Protein AF-A0A1F5YRI8-F1 (afdb_monomer_lite)

Secondary structure (DSSP, 8-state):
---------HHHHHHHHHHHHHHHHHHHHHHHHHHHTT---TTTHHHHHHHHHHHHHHHHHHHHHHHHHHH-

Sequence (72 aa):
MITKKIPYTKKEKKLQLLKIRLSFYEGKLFRHISDYQGDITESISSKVTKQEVIMLNVAIDDLRQEIDELES

pLDDT: mean 78.92, std 14.16, range [44.81, 94.31]

Organism: NCBI:txid1798371

Structure (mmCIF, N/CA/C/O backbone):
data_AF-A0A1F5YRI8-F1
#
_entry.id   AF-A0A1F5YRI8-F1
#
loop_
_atom_site.group_PDB
_atom_site.id
_atom_site.type_symbol
_atom_site.label_atom_id
_atom_site.label_alt_id
_atom_site.label_comp_id
_atom_site.label_asym_id
_atom_site.label_entity_id
_atom_site.label_seq_id
_atom_site.pdbx_PDB_ins_code
_atom_site.Cartn_x
_atom_site.Cartn_y
_atom_site.Cartn_z
_atom_site.occupancy
_atom_site.B_iso_or_equiv
_atom_site.auth_seq_id
_atom_site.auth_comp_id
_atom_site.auth_asym_id
_atom_site.auth_atom_id
_atom_site.pdbx_PDB_model_num
ATOM 1 N N . MET A 1 1 ? -36.141 10.339 2.537 1.00 44.81 1 MET A N 1
ATOM 2 C CA . MET A 1 1 ? -35.140 9.518 3.253 1.00 44.81 1 MET A CA 1
ATOM 3 C C . MET A 1 1 ? -34.004 10.426 3.689 1.00 44.81 1 MET A C 1
ATOM 5 O O . MET A 1 1 ? -33.297 10.938 2.835 1.00 44.81 1 MET A O 1
ATOM 9 N N . ILE A 1 2 ? -33.873 10.697 4.987 1.00 49.62 2 ILE A N 1
ATOM 10 C CA . ILE A 1 2 ? -32.757 11.490 5.516 1.00 49.62 2 ILE A CA 1
ATOM 11 C C . ILE A 1 2 ? -31.641 10.491 5.819 1.00 49.62 2 ILE A C 1
ATOM 13 O O . ILE A 1 2 ? -31.717 9.759 6.804 1.00 49.62 2 ILE A O 1
ATOM 17 N N . THR A 1 3 ? -30.638 10.399 4.951 1.00 55.09 3 THR A N 1
ATOM 18 C CA . THR A 1 3 ? -29.422 9.630 5.226 1.00 55.09 3 THR A CA 1
ATOM 19 C C . THR A 1 3 ? -28.676 10.322 6.364 1.00 55.09 3 THR A C 1
ATOM 21 O O . THR A 1 3 ? -27.923 11.272 6.159 1.00 55.09 3 THR A O 1
ATOM 24 N N . LYS A 1 4 ? -28.920 9.876 7.603 1.00 56.59 4 LYS A N 1
ATOM 25 C CA . LYS A 1 4 ? -28.093 10.233 8.760 1.00 56.59 4 LYS A CA 1
ATOM 26 C C . LYS A 1 4 ? -26.654 9.824 8.431 1.00 56.59 4 LYS A C 1
ATOM 28 O O . LYS A 1 4 ? -26.343 8.637 8.433 1.00 56.59 4 LYS A O 1
ATOM 33 N N . LYS A 1 5 ? -25.784 10.792 8.118 1.00 64.12 5 LYS A N 1
ATOM 34 C CA . LYS A 1 5 ? -24.336 10.566 8.042 1.00 64.12 5 LYS A CA 1
ATOM 35 C C . LYS A 1 5 ? -23.874 10.171 9.439 1.00 64.12 5 LYS A C 1
ATOM 37 O O . LYS A 1 5 ? -23.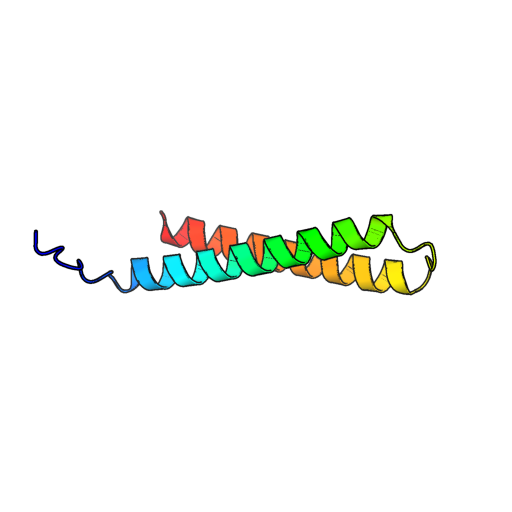819 11.012 10.333 1.00 64.12 5 LYS A O 1
ATOM 42 N N . ILE A 1 6 ? -23.613 8.884 9.629 1.00 65.06 6 ILE A N 1
ATOM 43 C CA . ILE A 1 6 ? -23.031 8.360 10.860 1.00 65.06 6 ILE A CA 1
ATOM 44 C C . ILE A 1 6 ? -21.658 9.036 11.002 1.00 65.06 6 ILE A C 1
ATOM 46 O O . ILE A 1 6 ? -20.886 9.039 10.038 1.00 65.06 6 ILE A O 1
ATOM 50 N N . PRO A 1 7 ? -21.355 9.692 12.133 1.00 67.62 7 PRO A N 1
ATOM 51 C CA . PRO A 1 7 ? -20.054 10.305 12.320 1.00 67.62 7 PRO A CA 1
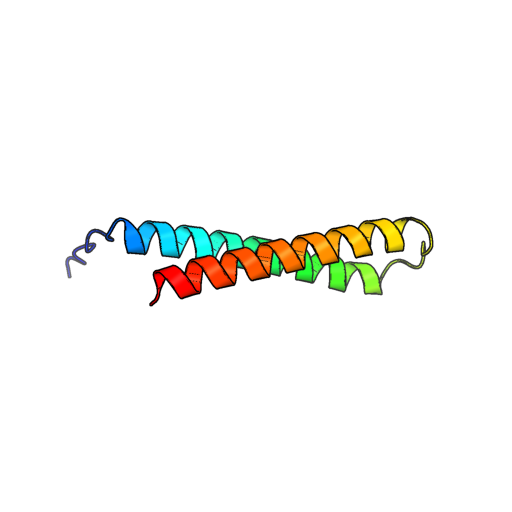ATOM 52 C C . PRO A 1 7 ? -19.004 9.197 12.405 1.00 67.62 7 PRO A C 1
ATOM 54 O O . PRO A 1 7 ? -18.956 8.467 13.390 1.00 67.62 7 PRO A O 1
ATOM 57 N N . TYR A 1 8 ? -18.169 9.083 11.369 1.00 67.44 8 TYR A N 1
ATOM 58 C CA . TYR A 1 8 ? -17.027 8.173 11.373 1.00 67.44 8 TYR A CA 1
ATOM 59 C C . TYR A 1 8 ? -16.175 8.410 12.618 1.00 67.44 8 TYR A C 1
ATOM 61 O O . TYR A 1 8 ? -15.785 9.551 12.918 1.00 67.44 8 TYR A O 1
ATOM 69 N N . THR A 1 9 ? -15.861 7.325 13.315 1.00 81.44 9 THR A N 1
ATOM 70 C CA . THR A 1 9 ? -14.915 7.323 14.424 1.00 81.44 9 THR A CA 1
ATOM 71 C C . THR A 1 9 ? -13.542 7.804 13.948 1.00 81.44 9 THR A C 1
ATOM 73 O O . THR A 1 9 ? -13.198 7.764 12.763 1.00 81.44 9 THR A O 1
ATOM 76 N N . LYS A 1 10 ? -12.709 8.273 14.884 1.00 83.69 10 LYS A N 1
ATOM 77 C CA . LYS A 1 10 ? -11.323 8.671 14.579 1.00 83.69 10 LYS A CA 1
ATOM 78 C C . LYS A 1 10 ? -10.545 7.527 13.902 1.00 83.69 10 LYS A C 1
ATOM 80 O O . LYS A 1 10 ? -9.747 7.797 13.007 1.00 83.69 10 LYS A O 1
ATOM 85 N N . LYS A 1 11 ? -10.835 6.276 14.292 1.00 85.38 11 LYS A N 1
ATOM 86 C CA . LYS A 1 11 ? -10.296 5.037 13.709 1.00 85.38 11 LYS A CA 1
ATOM 87 C C . LYS A 1 11 ? -10.706 4.893 12.237 1.00 85.38 11 LYS A C 1
ATOM 89 O O . LYS A 1 11 ? -9.837 4.800 11.379 1.00 85.38 11 LYS A O 1
ATOM 94 N N . GLU A 1 12 ? -11.997 5.009 11.924 1.00 85.88 12 GLU A N 1
ATOM 95 C CA . GLU A 1 12 ? -12.504 4.908 10.544 1.00 85.88 12 GLU A CA 1
ATOM 96 C C . GLU A 1 12 ? -11.975 6.012 9.619 1.00 85.88 12 GLU A C 1
ATOM 98 O O . GLU A 1 12 ? -11.622 5.743 8.473 1.00 85.88 12 GLU A O 1
ATOM 103 N N . LYS A 1 13 ? -11.856 7.253 10.111 1.00 87.56 13 LYS A N 1
ATOM 104 C CA . LYS A 1 13 ? -11.264 8.351 9.325 1.00 87.56 13 LYS A CA 1
ATOM 105 C C . LYS A 1 13 ? -9.792 8.095 9.004 1.00 87.56 13 LYS A C 1
ATOM 107 O O . LYS A 1 13 ? -9.358 8.359 7.885 1.00 87.56 13 LYS A O 1
ATOM 112 N N . LYS A 1 14 ? -9.030 7.585 9.979 1.00 88.50 14 LYS A N 1
ATOM 113 C CA . LYS A 1 14 ? -7.623 7.210 9.782 1.00 88.50 14 LYS A CA 1
ATOM 114 C C . LYS A 1 14 ? -7.513 6.080 8.757 1.00 88.50 14 LYS A C 1
ATOM 116 O O . LYS A 1 14 ? -6.740 6.198 7.813 1.00 88.50 14 LYS A O 1
ATOM 121 N N . LEU A 1 15 ? -8.346 5.051 8.888 1.00 89.88 15 LEU A N 1
ATOM 122 C CA . LEU A 1 15 ? -8.390 3.915 7.973 1.00 89.88 15 LEU A CA 1
ATOM 123 C C . LEU A 1 15 ? -8.717 4.338 6.533 1.00 89.88 15 LEU A C 1
ATOM 125 O O . LEU A 1 15 ? -8.039 3.923 5.597 1.00 89.88 15 LEU A O 1
ATOM 129 N N . GLN A 1 16 ? -9.707 5.217 6.342 1.00 90.25 16 GLN A N 1
ATOM 130 C CA . GLN A 1 16 ? -10.017 5.769 5.019 1.00 90.25 16 GLN A CA 1
ATOM 131 C C . GLN A 1 16 ? -8.828 6.523 4.419 1.00 90.25 16 GLN A C 1
ATOM 133 O O . GLN A 1 16 ? -8.519 6.341 3.243 1.00 90.25 16 GLN A O 1
ATOM 138 N N . LEU A 1 17 ? -8.133 7.340 5.216 1.00 91.69 17 LEU A N 1
ATOM 139 C CA . LEU A 1 17 ? -6.962 8.078 4.746 1.00 91.69 17 LEU A CA 1
ATOM 140 C C . LEU A 1 17 ? -5.827 7.137 4.313 1.00 91.69 17 LEU A C 1
ATOM 142 O O . LEU A 1 17 ? -5.200 7.374 3.280 1.00 91.69 17 LEU A O 1
ATOM 146 N N . LEU A 1 18 ? -5.582 6.071 5.076 1.00 90.56 18 LEU A N 1
ATOM 147 C CA . LEU A 1 18 ? -4.569 5.069 4.746 1.00 90.56 18 LEU A CA 1
ATOM 148 C C . LEU A 1 18 ? -4.921 4.313 3.465 1.00 90.56 18 LEU A C 1
ATOM 150 O O . LEU A 1 18 ? -4.072 4.192 2.590 1.00 90.56 18 LEU A O 1
ATOM 154 N N . LYS A 1 19 ? -6.185 3.908 3.288 1.00 90.31 19 LYS A N 1
ATOM 155 C CA . LYS A 1 19 ? -6.657 3.244 2.060 1.00 90.31 19 LYS A CA 1
ATOM 156 C C . LYS A 1 19 ? -6.532 4.137 0.820 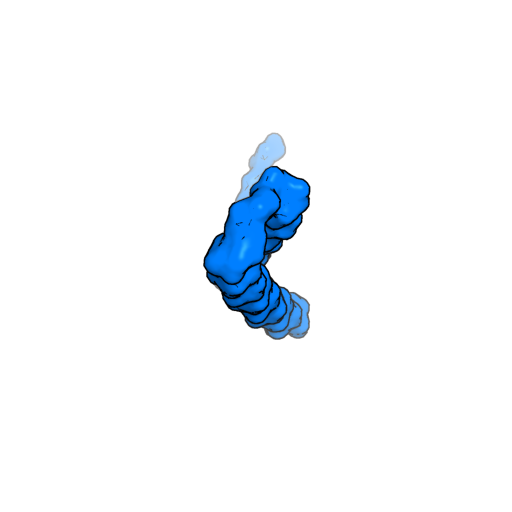1.00 90.31 19 LYS A C 1
ATOM 158 O O . LYS A 1 19 ? -6.140 3.662 -0.246 1.00 90.31 19 LYS A O 1
ATOM 163 N N . ILE A 1 20 ? -6.805 5.439 0.956 1.00 93.38 20 ILE A N 1
ATOM 164 C CA . ILE A 1 20 ? -6.600 6.421 -0.123 1.00 93.38 20 ILE A CA 1
ATOM 165 C C . ILE A 1 20 ? -5.111 6.533 -0.476 1.00 93.38 20 ILE A C 1
ATOM 167 O O . ILE A 1 20 ? -4.757 6.518 -1.655 1.00 93.38 20 ILE A O 1
ATOM 171 N N . ARG A 1 21 ? -4.230 6.622 0.531 1.00 91.56 21 ARG A N 1
ATOM 172 C CA . ARG A 1 21 ? -2.773 6.660 0.315 1.00 91.56 21 ARG A CA 1
ATOM 173 C C . ARG A 1 21 ? -2.262 5.383 -0.344 1.00 91.56 21 ARG A C 1
ATOM 175 O O . ARG A 1 21 ? -1.489 5.478 -1.289 1.00 91.56 21 ARG A O 1
ATOM 182 N N . LEU A 1 22 ? -2.729 4.224 0.110 1.00 90.38 22 LEU A N 1
ATOM 183 C CA . LEU A 1 22 ? -2.385 2.928 -0.467 1.00 90.38 22 LEU A CA 1
ATOM 184 C C . LEU A 1 22 ? -2.749 2.889 -1.956 1.00 90.38 22 LEU A C 1
ATOM 186 O O . LEU A 1 22 ? -1.877 2.669 -2.791 1.00 90.38 22 LEU A O 1
ATOM 190 N N . SER A 1 23 ? -3.993 3.242 -2.289 1.00 90.62 23 SER A N 1
ATOM 191 C CA . SER A 1 23 ? -4.471 3.282 -3.679 1.00 90.62 23 SER A CA 1
ATOM 192 C C . SER A 1 23 ? -3.642 4.231 -4.555 1.00 90.62 23 SER A C 1
ATOM 194 O O . SER A 1 23 ? -3.383 3.951 -5.725 1.00 90.62 23 SER A O 1
ATOM 196 N N . PHE A 1 24 ? -3.206 5.366 -4.000 1.00 91.81 24 PHE A N 1
ATOM 197 C CA . PHE A 1 24 ? -2.344 6.313 -4.707 1.00 91.81 24 PHE A CA 1
ATOM 198 C C . PHE A 1 24 ? -0.972 5.708 -5.038 1.00 91.81 24 PHE A C 1
ATOM 200 O O . PHE A 1 24 ? -0.514 5.822 -6.178 1.00 91.81 24 PHE A O 1
ATOM 207 N N . TYR A 1 25 ? -0.322 5.050 -4.074 1.00 89.56 25 TYR A N 1
ATOM 208 C CA . TYR A 1 25 ? 0.988 4.434 -4.294 1.00 89.56 25 TYR A CA 1
ATOM 209 C C . TYR A 1 25 ? 0.917 3.209 -5.204 1.00 89.56 25 TYR A C 1
ATOM 211 O O . TYR A 1 25 ? 1.761 3.079 -6.088 1.00 89.56 25 TYR A O 1
ATOM 219 N N . GLU A 1 26 ? -0.114 2.372 -5.072 1.00 88.38 26 GLU A N 1
ATOM 220 C CA . GLU A 1 26 ? -0.368 1.251 -5.987 1.00 88.38 26 GLU A CA 1
ATOM 221 C C . GLU A 1 26 ? -0.583 1.747 -7.424 1.00 88.38 26 GLU A C 1
ATOM 223 O O . GLU A 1 26 ? 0.013 1.221 -8.366 1.00 88.38 26 GLU A O 1
ATOM 228 N N . GLY A 1 27 ? -1.354 2.825 -7.603 1.00 88.75 27 GLY A N 1
ATOM 229 C CA . GLY A 1 27 ? -1.545 3.452 -8.911 1.00 88.75 27 GLY A CA 1
ATOM 230 C C . GLY A 1 27 ? -0.254 4.035 -9.495 1.00 88.75 27 GLY A C 1
ATOM 231 O O . GLY A 1 27 ? -0.037 3.960 -10.706 1.00 88.75 27 GLY A O 1
ATOM 232 N N . LYS A 1 28 ? 0.625 4.597 -8.657 1.00 87.50 28 LYS A N 1
ATOM 233 C CA . LYS A 1 28 ? 1.938 5.093 -9.092 1.00 87.50 28 LYS A CA 1
ATOM 234 C C . LYS A 1 28 ? 2.861 3.939 -9.495 1.00 87.50 28 LYS A C 1
ATOM 236 O O . LYS A 1 28 ? 3.488 4.014 -10.548 1.00 87.50 28 LYS A O 1
ATOM 241 N N . LEU A 1 29 ? 2.898 2.865 -8.708 1.00 86.25 29 LEU A N 1
ATOM 242 C CA . LEU A 1 29 ? 3.665 1.655 -9.009 1.00 86.25 29 LEU A CA 1
ATOM 243 C C . LEU A 1 29 ? 3.229 1.035 -10.342 1.00 86.25 29 LEU A C 1
ATOM 245 O O . LEU A 1 29 ? 4.074 0.711 -11.173 1.00 86.25 29 LEU A O 1
ATOM 249 N N . PHE A 1 30 ? 1.919 0.945 -10.579 1.00 84.44 30 PHE A N 1
ATOM 250 C CA . PHE A 1 30 ? 1.371 0.433 -11.833 1.00 84.44 30 PHE A CA 1
ATOM 251 C C . PHE A 1 30 ? 1.840 1.236 -13.054 1.00 84.44 30 PHE A C 1
ATOM 253 O O . PHE A 1 30 ? 2.196 0.643 -14.073 1.00 84.44 30 PHE A O 1
ATOM 260 N N . ARG A 1 31 ? 1.897 2.572 -12.952 1.00 83.81 31 ARG A N 1
ATOM 261 C CA . ARG A 1 31 ? 2.430 3.426 -14.027 1.00 83.81 31 ARG A CA 1
ATOM 262 C C . ARG A 1 31 ? 3.908 3.165 -14.273 1.00 83.81 31 ARG A C 1
ATOM 264 O O . ARG A 1 31 ? 4.266 2.891 -15.404 1.00 83.81 31 ARG A O 1
ATOM 271 N N . HIS A 1 32 ? 4.735 3.136 -13.226 1.00 77.94 32 HIS A N 1
ATOM 272 C CA . HIS A 1 32 ? 6.168 2.855 -13.385 1.00 77.94 32 HIS A CA 1
ATOM 273 C C . HIS A 1 32 ? 6.439 1.492 -14.038 1.00 77.94 32 HIS A C 1
ATOM 275 O O . HIS A 1 32 ? 7.343 1.380 -14.860 1.00 77.94 32 HIS A O 1
ATOM 281 N N . ILE A 1 33 ? 5.655 0.463 -13.702 1.00 76.75 33 ILE A N 1
ATOM 282 C CA . ILE A 1 33 ? 5.772 -0.863 -14.326 1.00 76.75 33 ILE A CA 1
ATOM 283 C C . ILE A 1 33 ? 5.295 -0.834 -15.787 1.00 76.75 33 ILE A C 1
ATOM 285 O O . ILE A 1 33 ? 5.921 -1.459 -16.640 1.00 76.75 33 ILE A O 1
ATOM 289 N N . SER A 1 34 ? 4.212 -0.109 -16.082 1.00 74.50 34 SER A N 1
ATOM 290 C CA . SER A 1 34 ? 3.665 0.009 -17.443 1.00 74.50 34 SER A CA 1
ATOM 291 C C . SER A 1 34 ? 4.582 0.817 -18.366 1.00 74.50 34 SER A C 1
ATOM 293 O O . SER A 1 34 ? 4.810 0.420 -19.504 1.00 74.50 34 SER A O 1
ATOM 295 N N . ASP A 1 35 ? 5.157 1.912 -17.867 1.00 69.38 35 ASP A N 1
ATOM 296 C CA . ASP A 1 35 ? 6.069 2.784 -18.613 1.00 69.38 35 ASP A CA 1
ATOM 297 C C . ASP A 1 35 ? 7.405 2.074 -18.905 1.00 69.38 35 ASP A C 1
ATOM 299 O O . ASP A 1 35 ? 8.000 2.269 -19.964 1.00 69.38 35 ASP A O 1
ATOM 303 N N . TYR A 1 36 ? 7.846 1.172 -18.016 1.00 65.00 36 TYR A N 1
ATOM 304 C CA . TYR A 1 36 ? 9.046 0.354 -18.222 1.00 65.00 36 TYR A CA 1
ATOM 305 C C . TYR A 1 36 ? 8.950 -0.576 -19.446 1.00 65.00 36 TYR A C 1
ATOM 307 O O . TYR A 1 36 ? 9.974 -0.911 -20.034 1.00 65.00 36 TYR A O 1
ATOM 315 N N . GLN A 1 37 ? 7.746 -0.970 -19.882 1.00 59.06 37 GLN A N 1
ATOM 316 C CA . GLN A 1 37 ? 7.588 -1.764 -21.109 1.00 59.06 37 GLN A CA 1
ATOM 317 C C . GLN A 1 37 ? 7.848 -0.963 -22.400 1.00 59.06 37 GLN A C 1
ATOM 319 O O . GLN A 1 37 ? 7.982 -1.577 -23.458 1.00 59.06 37 GLN A O 1
ATOM 324 N N . GLY A 1 38 ? 7.910 0.375 -22.344 1.00 58.12 38 GLY A N 1
ATOM 325 C CA . GLY A 1 38 ? 7.957 1.238 -23.531 1.00 58.12 38 GLY A CA 1
ATOM 326 C C . GLY A 1 38 ? 9.321 1.828 -23.904 1.00 58.12 38 GLY A C 1
ATOM 327 O O . GLY A 1 38 ? 9.507 2.182 -25.067 1.00 58.12 38 GLY A O 1
ATOM 328 N N . ASP A 1 39 ? 10.277 1.942 -22.975 1.00 53.81 39 ASP A N 1
ATOM 329 C CA . ASP A 1 39 ? 11.446 2.814 -23.170 1.00 53.81 39 ASP A CA 1
ATOM 330 C C . ASP A 1 39 ? 12.791 2.063 -23.139 1.00 53.81 39 ASP A C 1
ATOM 332 O O . ASP A 1 39 ? 13.321 1.687 -22.095 1.00 53.81 39 ASP A O 1
ATOM 336 N N . ILE A 1 40 ? 13.371 1.878 -24.329 1.00 53.97 40 ILE A N 1
ATOM 337 C CA . ILE A 1 40 ? 14.624 1.151 -24.622 1.00 53.97 40 ILE A CA 1
ATOM 338 C C . ILE A 1 40 ? 15.861 2.057 -24.365 1.00 53.97 40 ILE A C 1
ATOM 340 O O . ILE A 1 40 ? 16.954 1.850 -24.889 1.00 53.97 40 ILE A O 1
ATOM 344 N N . THR A 1 41 ? 15.728 3.104 -23.542 1.00 57.00 41 THR A N 1
ATOM 345 C CA . THR A 1 41 ? 16.835 3.978 -23.098 1.00 57.00 41 THR A CA 1
ATOM 346 C C . THR A 1 41 ? 17.421 3.460 -21.770 1.00 57.00 41 THR A C 1
ATOM 348 O O . THR A 1 41 ? 17.422 4.085 -20.710 1.00 57.00 41 THR A O 1
ATOM 351 N N . GLU A 1 42 ? 17.911 2.222 -21.835 1.00 55.22 42 GLU A N 1
ATOM 352 C CA . GLU A 1 42 ? 17.787 1.203 -20.783 1.00 55.22 42 GLU A CA 1
ATOM 353 C C . GLU A 1 42 ? 18.759 1.294 -19.585 1.00 55.22 42 GLU A C 1
ATOM 355 O O . GLU A 1 42 ? 18.586 0.580 -18.603 1.00 55.22 42 GLU A O 1
ATOM 360 N N . SER A 1 43 ? 19.813 2.117 -19.605 1.00 55.06 43 SER A N 1
ATOM 361 C CA . SER A 1 43 ? 20.924 1.926 -18.641 1.00 55.06 43 SER A CA 1
ATOM 362 C C . SER A 1 43 ? 20.861 2.769 -17.359 1.00 55.06 43 SER A C 1
ATOM 364 O O . SER A 1 43 ? 21.182 2.272 -16.277 1.00 55.06 43 SER A O 1
ATOM 366 N N . ILE A 1 44 ? 20.466 4.042 -17.452 1.00 57.56 44 ILE A N 1
ATOM 367 C CA . ILE A 1 44 ? 20.352 4.941 -16.285 1.00 57.56 44 ILE A CA 1
ATOM 368 C C . ILE A 1 44 ? 18.895 5.010 -15.815 1.00 57.56 44 ILE A C 1
ATOM 370 O O . ILE A 1 44 ? 18.650 4.915 -14.612 1.00 57.56 44 ILE A O 1
ATOM 374 N N . SER A 1 45 ? 17.943 5.063 -16.757 1.00 59.69 45 SER A N 1
ATOM 375 C CA . SER A 1 45 ? 16.501 5.050 -16.476 1.00 59.69 45 SER A CA 1
ATOM 376 C C . SER A 1 45 ? 16.111 3.811 -15.664 1.00 59.69 45 SER A C 1
ATOM 378 O O . SER A 1 45 ? 15.625 3.936 -14.545 1.00 59.69 45 SER A O 1
ATOM 380 N N . SER A 1 46 ? 16.507 2.612 -16.107 1.00 61.03 46 SER A N 1
ATOM 381 C CA . SER A 1 46 ? 16.183 1.354 -15.415 1.00 61.03 46 SER A CA 1
ATOM 382 C C . SER A 1 46 ? 16.710 1.260 -13.980 1.00 61.03 46 SER A C 1
ATOM 384 O O . SER A 1 46 ? 16.077 0.625 -13.139 1.00 61.03 46 SER A O 1
ATOM 386 N N . LYS A 1 47 ? 17.860 1.877 -13.659 1.00 64.06 47 LYS A N 1
ATOM 387 C CA . LYS A 1 47 ? 18.384 1.894 -12.279 1.00 64.06 47 LYS A CA 1
ATOM 388 C C . LYS A 1 47 ? 17.548 2.794 -11.372 1.00 64.06 47 LYS A C 1
ATOM 390 O O . LYS A 1 47 ? 17.221 2.375 -10.263 1.00 64.06 47 LYS A O 1
ATOM 395 N N . VAL A 1 48 ? 17.194 3.987 -11.852 1.00 64.50 48 VAL A N 1
ATOM 396 C CA . VAL A 1 48 ? 16.348 4.939 -11.118 1.00 64.50 48 VAL A CA 1
ATOM 397 C C . VAL A 1 48 ? 14.942 4.361 -10.950 1.00 64.50 48 VAL A C 1
ATOM 399 O O . VAL A 1 48 ? 14.464 4.253 -9.824 1.00 64.50 48 VAL A O 1
ATOM 402 N N . THR A 1 49 ? 14.342 3.838 -12.022 1.00 74.12 49 THR A N 1
ATOM 403 C CA . THR A 1 49 ? 13.023 3.192 -11.987 1.00 74.12 49 THR A CA 1
ATOM 404 C C . THR A 1 49 ? 12.997 1.991 -11.044 1.00 74.12 49 THR A C 1
ATOM 406 O O . THR A 1 49 ? 12.047 1.829 -10.284 1.00 74.12 49 THR A O 1
ATOM 409 N N . LYS A 1 50 ? 14.050 1.162 -11.016 1.00 77.88 50 LYS A N 1
ATOM 410 C CA . LYS A 1 50 ? 14.127 0.028 -10.082 1.00 77.88 50 LYS A CA 1
ATOM 411 C C . LYS A 1 50 ? 14.167 0.485 -8.622 1.00 77.88 50 LYS A C 1
ATOM 413 O O . LYS A 1 50 ? 13.503 -0.125 -7.787 1.00 77.88 50 LYS A O 1
ATOM 418 N N . GLN A 1 51 ? 14.919 1.539 -8.304 1.00 83.25 51 GLN A N 1
ATOM 419 C CA . GLN A 1 51 ? 14.930 2.108 -6.952 1.00 83.25 51 GLN A CA 1
ATOM 420 C C . GLN A 1 51 ? 13.564 2.692 -6.576 1.00 83.25 51 GLN A C 1
ATOM 422 O O . GLN A 1 51 ? 13.076 2.420 -5.481 1.00 83.25 51 GLN A O 1
ATOM 427 N N . GLU A 1 52 ? 12.914 3.419 -7.487 1.00 83.25 52 GLU A N 1
ATOM 428 C CA . GLU A 1 52 ? 11.569 3.961 -7.268 1.00 83.25 52 GLU A CA 1
ATOM 429 C C . GLU A 1 52 ? 10.530 2.857 -7.039 1.00 83.25 52 GLU A C 1
ATOM 431 O O . GLU A 1 52 ? 9.736 2.946 -6.105 1.00 83.25 52 GLU A O 1
ATOM 436 N N . VAL A 1 53 ? 10.569 1.781 -7.828 1.00 85.31 53 VAL A N 1
ATOM 437 C CA . VAL A 1 53 ? 9.702 0.606 -7.655 1.00 85.31 53 VAL A CA 1
ATOM 438 C C . VAL A 1 53 ?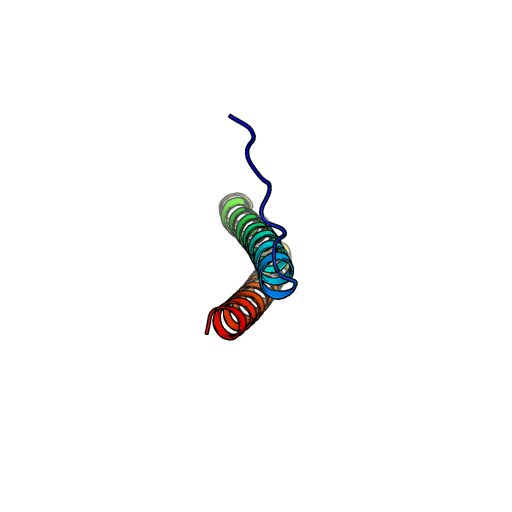 9.924 -0.049 -6.291 1.00 85.31 53 VAL A C 1
ATOM 440 O O . VAL A 1 53 ? 8.952 -0.375 -5.614 1.00 85.31 53 VAL A O 1
ATOM 443 N N . ILE A 1 54 ? 11.176 -0.218 -5.853 1.00 88.44 54 ILE A N 1
ATOM 444 C CA . ILE A 1 54 ? 11.484 -0.782 -4.528 1.00 88.44 54 ILE A CA 1
ATOM 445 C C . ILE A 1 54 ? 10.918 0.114 -3.421 1.00 88.44 54 ILE A C 1
ATOM 447 O O . ILE A 1 54 ? 10.234 -0.381 -2.531 1.00 88.44 54 ILE A O 1
ATOM 451 N N . MET A 1 55 ? 11.145 1.428 -3.496 1.00 89.75 55 MET A N 1
ATOM 452 C CA . MET A 1 55 ? 10.621 2.374 -2.507 1.00 89.75 55 MET A CA 1
ATOM 453 C C . MET A 1 55 ? 9.089 2.375 -2.456 1.00 89.75 55 MET A C 1
ATOM 455 O O . MET A 1 55 ? 8.514 2.436 -1.372 1.00 89.75 55 MET A O 1
ATOM 459 N N . LEU A 1 56 ? 8.425 2.289 -3.613 1.00 89.44 56 LEU A N 1
ATOM 460 C CA . LEU A 1 56 ? 6.967 2.209 -3.685 1.00 89.44 56 LEU A CA 1
ATOM 461 C C . LEU A 1 56 ? 6.435 0.919 -3.061 1.00 89.44 56 LEU A C 1
ATOM 463 O O . LEU A 1 56 ? 5.448 0.985 -2.338 1.00 89.44 56 LEU A O 1
ATOM 467 N N . ASN A 1 57 ? 7.089 -0.223 -3.296 1.00 89.19 57 ASN A N 1
ATOM 468 C CA . ASN A 1 57 ? 6.701 -1.485 -2.661 1.00 89.19 57 ASN A CA 1
ATOM 469 C C . ASN A 1 57 ? 6.841 -1.416 -1.136 1.00 89.19 57 ASN A C 1
ATOM 471 O O . ASN A 1 57 ? 5.897 -1.768 -0.442 1.00 89.19 57 ASN A O 1
ATOM 475 N N . VAL A 1 58 ? 7.954 -0.882 -0.618 1.00 93.44 58 VAL A N 1
ATOM 476 C CA . VAL A 1 58 ? 8.135 -0.703 0.835 1.00 93.44 58 VAL A CA 1
ATOM 477 C C . VAL A 1 58 ? 7.037 0.190 1.420 1.00 93.44 58 VAL A C 1
ATOM 479 O O . VAL A 1 58 ? 6.398 -0.180 2.396 1.00 93.44 58 VAL A O 1
ATOM 482 N N . ALA A 1 59 ? 6.749 1.330 0.785 1.00 90.44 59 ALA A N 1
ATOM 483 C CA . ALA A 1 59 ? 5.694 2.230 1.250 1.00 90.44 59 ALA A CA 1
ATOM 484 C C . ALA A 1 59 ? 4.293 1.589 1.213 1.00 90.44 59 ALA A C 1
ATOM 486 O O . ALA A 1 59 ? 3.449 1.897 2.053 1.00 90.44 59 ALA A O 1
ATOM 487 N N . ILE A 1 60 ? 4.027 0.723 0.231 1.00 92.31 60 ILE A N 1
ATOM 488 C CA . ILE A 1 60 ? 2.776 -0.037 0.126 1.00 92.31 60 ILE A CA 1
ATOM 489 C C . ILE A 1 60 ? 2.675 -1.070 1.250 1.00 92.31 60 ILE A C 1
ATOM 491 O O . ILE A 1 60 ? 1.620 -1.161 1.876 1.00 92.31 60 ILE A O 1
ATOM 495 N N . ASP A 1 61 ? 3.746 -1.814 1.520 1.00 93.31 61 ASP A N 1
ATOM 496 C CA . ASP A 1 61 ? 3.771 -2.824 2.579 1.00 93.31 61 ASP A CA 1
ATOM 497 C C . ASP A 1 61 ? 3.595 -2.189 3.96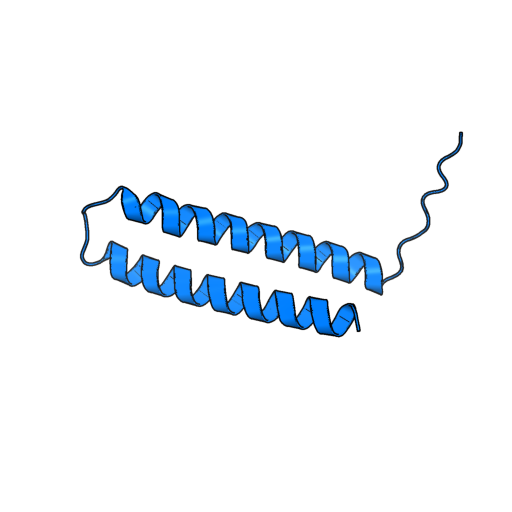4 1.00 93.31 61 ASP A C 1
ATOM 499 O O . ASP A 1 61 ? 2.745 -2.646 4.729 1.00 93.31 61 ASP A O 1
ATOM 503 N N . ASP A 1 62 ? 4.274 -1.072 4.242 1.00 93.25 62 ASP A N 1
ATOM 504 C CA . ASP A 1 62 ? 4.101 -0.312 5.488 1.00 93.25 62 ASP A CA 1
ATOM 505 C C . ASP A 1 62 ? 2.641 0.143 5.676 1.00 93.25 62 ASP A C 1
ATOM 507 O O . ASP A 1 62 ? 2.061 0.016 6.756 1.00 93.25 62 ASP A O 1
ATOM 511 N N . LEU A 1 63 ? 2.009 0.650 4.609 1.00 92.06 63 LEU A N 1
ATOM 512 C CA . LEU A 1 63 ? 0.606 1.074 4.649 1.00 92.06 63 LEU A CA 1
ATOM 513 C C . LEU A 1 63 ? -0.353 -0.100 4.844 1.00 92.06 63 LEU A C 1
ATOM 515 O O . LEU A 1 63 ? -1.358 0.054 5.537 1.00 92.06 63 LEU A O 1
ATOM 519 N N . ARG A 1 64 ? -0.074 -1.254 4.231 1.00 92.81 64 ARG A N 1
ATOM 520 C CA . ARG A 1 64 ? -0.871 -2.474 4.413 1.00 92.81 64 ARG A CA 1
ATOM 521 C C . ARG A 1 64 ? -0.773 -2.979 5.843 1.00 92.81 64 ARG A C 1
ATOM 523 O O . ARG A 1 64 ? -1.807 -3.304 6.416 1.00 92.81 64 ARG A O 1
ATOM 530 N N . GLN A 1 65 ? 0.424 -2.972 6.424 1.00 94.31 65 GLN A N 1
ATOM 531 C CA . GLN A 1 65 ? 0.618 -3.338 7.820 1.00 94.31 65 GLN A CA 1
ATOM 532 C C . GLN A 1 65 ? -0.127 -2.376 8.757 1.00 94.31 65 GLN A C 1
ATOM 534 O O . GLN A 1 65 ? -0.868 -2.828 9.622 1.00 94.31 65 GLN A O 1
ATOM 539 N N . GLU A 1 66 ? -0.014 -1.057 8.558 1.00 91.75 66 GLU A N 1
ATOM 540 C CA . GLU A 1 66 ? -0.726 -0.084 9.403 1.00 91.75 66 GLU A CA 1
ATOM 541 C C . GLU A 1 66 ? -2.256 -0.225 9.284 1.00 91.75 66 GLU A C 1
ATOM 543 O O . GLU A 1 66 ? -2.985 -0.019 10.257 1.00 91.75 66 GLU A O 1
ATOM 548 N N . ILE A 1 67 ? -2.763 -0.575 8.097 1.00 91.88 67 ILE A N 1
ATOM 549 C CA . ILE A 1 67 ? -4.183 -0.883 7.884 1.00 91.88 6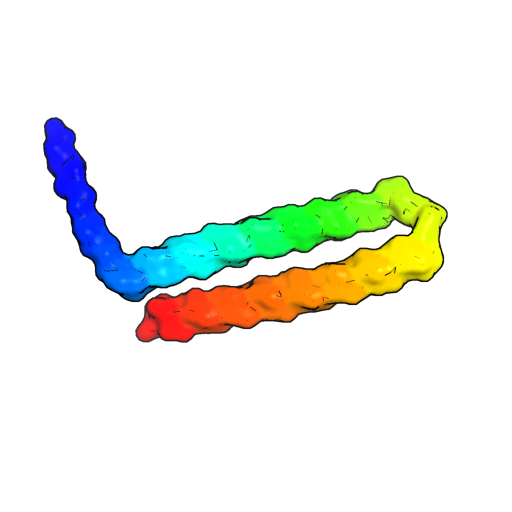7 ILE A CA 1
ATOM 550 C C . ILE A 1 67 ? -4.583 -2.147 8.647 1.00 91.88 67 ILE A C 1
ATOM 552 O O . ILE A 1 67 ? -5.594 -2.105 9.340 1.00 91.88 67 ILE A O 1
ATOM 556 N N . ASP A 1 68 ? -3.801 -3.223 8.560 1.00 92.56 68 ASP A N 1
ATOM 557 C CA . ASP A 1 68 ? -4.084 -4.503 9.222 1.00 92.56 68 ASP A CA 1
ATOM 558 C C . ASP A 1 68 ? -4.073 -4.373 10.756 1.00 92.56 68 ASP A C 1
ATOM 560 O O . ASP A 1 68 ? -4.998 -4.822 11.435 1.00 92.56 68 ASP A O 1
ATOM 564 N N . GLU A 1 69 ? -3.103 -3.634 11.304 1.00 91.75 69 GLU A N 1
ATOM 565 C CA . GLU A 1 69 ? -3.036 -3.282 12.729 1.00 91.75 69 GLU A CA 1
ATOM 566 C C . GLU A 1 69 ? -4.238 -2.440 13.184 1.00 91.75 69 GLU A C 1
ATOM 568 O O . GLU A 1 69 ? -4.676 -2.522 14.333 1.00 91.75 69 GLU A O 1
ATOM 573 N N . LEU A 1 70 ? -4.775 -1.601 12.293 1.00 87.81 70 LEU A N 1
ATOM 574 C CA . LEU A 1 70 ? -5.985 -0.831 12.553 1.00 87.81 70 LEU A CA 1
ATOM 575 C C . LEU A 1 70 ? -7.262 -1.631 12.301 1.00 87.81 70 LEU A C 1
ATOM 577 O O . LEU A 1 70 ? -8.299 -1.213 12.796 1.00 87.81 70 LEU A O 1
ATOM 581 N N . GLU A 1 71 ? -7.265 -2.709 11.531 1.00 83.31 71 GLU A N 1
ATOM 582 C CA . GLU A 1 71 ? -8.465 -3.521 11.298 1.00 83.31 71 GLU A CA 1
ATOM 583 C C . GLU A 1 71 ? -8.602 -4.672 12.302 1.00 83.31 71 GLU A C 1
ATOM 585 O O . GLU A 1 71 ? -9.736 -5.065 12.590 1.00 83.31 71 GLU A O 1
ATOM 590 N N . SER A 1 72 ? -7.488 -5.112 12.899 1.00 76.19 72 SER A N 1
ATOM 591 C CA . SER A 1 72 ? -7.460 -5.941 14.115 1.00 76.19 72 SER A CA 1
ATOM 592 C C . SER A 1 72 ? -8.085 -5.238 15.334 1.00 76.19 72 SER A C 1
ATOM 594 O O . SER A 1 72 ? -8.543 -5.978 16.233 1.00 76.19 72 SER A O 1
#

Foldseek 3Di:
DPPPPDPDDPLRVVLVVLVVVLVVLVVVLVVLVVVVVPDPPDDPSVVVSVVSNVVSVVSNVVSVVVNVVSVD

Radius of gyration: 17.52 Å; chains: 1; bounding box: 56×17×39 Å